Protein AF-A0A1B6IP24-F1 (afdb_monomer)

Solvent-accessible surface area (backbone atoms only — not comparable to full-atom values): 5883 Å² total; per-residue (Å²): 134,89,86,80,83,78,87,76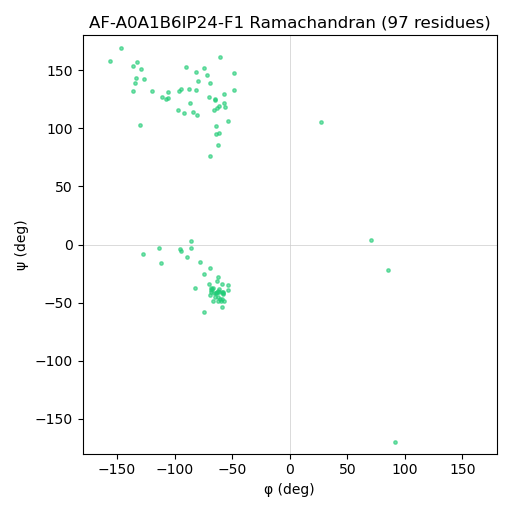,83,84,76,85,66,83,68,72,52,72,37,75,46,83,43,81,43,47,89,48,57,66,69,45,38,53,51,57,66,37,82,60,51,42,42,46,52,25,30,73,73,28,68,16,49,62,48,78,46,66,42,86,48,59,77,88,45,52,90,76,48,91,68,56,55,19,28,37,38,39,39,19,72,39,70,66,20,48,53,45,29,50,50,51,52,53,52,56,67,75,109

InterPro domains:
  IPR056149 ATP-dependent RNA helicase PRP5/DDX46/KHDC4, KH domain [PF23469] (22-83)

Radius of gyration: 18.58 Å; Cα contacts (8 Å, |Δi|>4): 137; chains: 1; bounding box: 31×56×43 Å

Structure (mmCIF, N/CA/C/O backbone):
data_AF-A0A1B6IP24-F1
#
_entry.id   AF-A0A1B6IP24-F1
#
loop_
_atom_site.group_PDB
_atom_site.id
_atom_site.type_symbol
_atom_site.label_atom_id
_atom_site.label_alt_id
_atom_site.label_comp_id
_atom_site.label_asym_id
_atom_site.label_entity_id
_atom_site.label_seq_id
_atom_site.pdbx_PDB_ins_code
_atom_site.Cartn_x
_atom_site.Cartn_y
_atom_site.Cartn_z
_atom_site.occupancy
_atom_site.B_iso_or_equiv
_atom_site.auth_seq_id
_atom_site.auth_comp_id
_atom_site.auth_asym_id
_atom_site.auth_atom_id
_atom_site.pdbx_PDB_model_num
ATOM 1 N N . THR A 1 1 ? 11.827 44.745 29.408 1.00 39.19 1 THR A N 1
ATOM 2 C CA . THR A 1 1 ? 11.101 43.678 30.121 1.00 39.19 1 THR A CA 1
ATOM 3 C C . THR A 1 1 ? 10.134 43.049 29.149 1.00 39.19 1 THR A C 1
ATOM 5 O O . THR A 1 1 ? 9.251 43.740 28.664 1.00 39.19 1 THR A O 1
ATOM 8 N N . THR A 1 2 ? 10.409 41.811 28.750 1.00 37.84 2 THR A N 1
ATOM 9 C CA . THR A 1 2 ? 9.695 41.069 27.703 1.00 37.84 2 THR A CA 1
ATOM 10 C C . THR A 1 2 ? 8.250 40.801 28.118 1.00 37.84 2 THR A C 1
ATOM 12 O O . THR A 1 2 ? 8.011 40.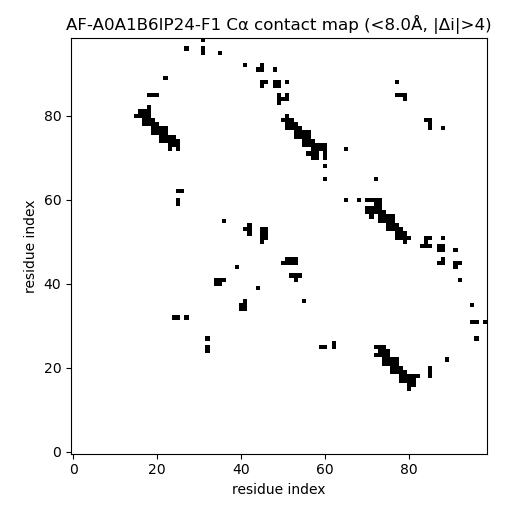227 29.174 1.00 37.84 2 THR A O 1
ATOM 15 N N . THR A 1 3 ? 7.294 41.229 27.296 1.00 40.88 3 THR A N 1
ATOM 16 C CA . THR A 1 3 ? 5.875 40.881 27.417 1.00 40.88 3 THR A CA 1
ATOM 17 C C . THR A 1 3 ? 5.624 39.535 26.749 1.00 40.88 3 THR A C 1
ATOM 19 O O . THR A 1 3 ? 5.758 39.405 25.534 1.00 40.88 3 THR A O 1
ATOM 22 N N . GLU A 1 4 ? 5.270 38.545 27.560 1.00 47.12 4 GLU A N 1
ATOM 23 C CA . GLU A 1 4 ? 4.853 37.202 27.161 1.00 47.12 4 GLU A CA 1
ATOM 24 C C . GLU A 1 4 ? 3.333 37.214 26.889 1.00 47.12 4 GLU A C 1
ATOM 26 O O . GLU A 1 4 ? 2.571 37.602 27.780 1.00 47.12 4 GLU A O 1
ATOM 31 N N . PRO A 1 5 ? 2.839 36.861 25.687 1.00 47.28 5 PRO A N 1
ATOM 32 C CA . PRO A 1 5 ? 1.405 36.820 25.441 1.00 47.28 5 PRO A CA 1
ATOM 33 C C . PRO A 1 5 ? 0.813 35.428 25.708 1.00 47.28 5 PRO A C 1
ATOM 35 O O . PRO A 1 5 ? 1.069 34.466 24.991 1.00 47.28 5 PRO A O 1
ATOM 38 N N . ALA A 1 6 ? -0.021 35.388 26.749 1.00 49.56 6 ALA A N 1
ATOM 39 C CA . ALA A 1 6 ? -1.270 34.639 26.913 1.00 49.56 6 ALA A CA 1
ATOM 40 C C . ALA A 1 6 ? -1.456 33.320 26.123 1.00 49.56 6 ALA A C 1
ATOM 42 O O . ALA A 1 6 ? -1.844 33.306 24.952 1.00 49.56 6 ALA A O 1
ATOM 43 N N . LYS A 1 7 ? -1.340 32.198 26.850 1.00 47.56 7 LYS A N 1
ATOM 44 C CA . LYS A 1 7 ? -1.913 30.889 26.490 1.00 47.56 7 LYS A CA 1
ATOM 45 C C . LYS A 1 7 ? -3.429 31.015 26.277 1.00 47.56 7 LYS A C 1
ATOM 47 O O . LYS A 1 7 ? -4.162 31.351 27.205 1.00 47.56 7 LYS A O 1
ATOM 52 N N . LYS A 1 8 ? -3.893 30.715 25.062 1.00 44.94 8 LYS A N 1
ATOM 53 C CA . LYS A 1 8 ? -5.317 30.542 24.735 1.00 44.94 8 LYS A CA 1
ATOM 54 C C . LYS A 1 8 ? -5.848 29.230 25.349 1.00 44.94 8 LYS A C 1
ATOM 56 O O . LYS A 1 8 ? -5.083 28.267 25.425 1.00 44.94 8 LYS A O 1
ATOM 61 N N . PRO A 1 9 ? -7.118 29.185 25.793 1.00 46.75 9 PRO A N 1
ATOM 62 C CA . PRO A 1 9 ? -7.703 28.015 26.441 1.00 46.75 9 PRO A CA 1
ATOM 63 C C . PRO A 1 9 ? -7.891 26.856 25.454 1.00 46.75 9 PRO A C 1
ATOM 65 O O . PRO A 1 9 ? -8.281 27.059 24.304 1.00 46.75 9 PRO A O 1
ATOM 68 N N . ALA A 1 10 ? -7.582 25.652 25.935 1.00 52.69 10 ALA A N 1
ATOM 69 C CA . ALA A 1 10 ? -7.711 24.389 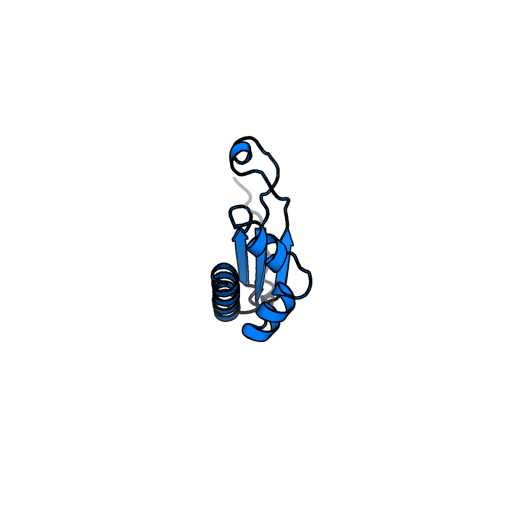25.230 1.00 52.69 10 ALA A CA 1
ATOM 70 C C . ALA A 1 10 ? -9.183 24.104 24.907 1.00 52.69 10 ALA A C 1
ATOM 72 O O . ALA A 1 10 ? -10.010 23.952 25.805 1.00 52.69 10 ALA A O 1
ATOM 73 N N . VAL A 1 11 ? -9.493 24.037 23.616 1.00 51.41 11 VAL A N 1
ATOM 74 C CA . VAL A 1 11 ? -10.673 23.328 23.134 1.00 51.41 11 VAL A CA 1
ATOM 75 C C . VAL A 1 11 ? -10.246 21.869 23.104 1.00 51.41 11 VAL A C 1
ATOM 77 O O . VAL A 1 11 ? -9.343 21.511 22.350 1.00 51.41 11 VAL A O 1
ATOM 80 N N . GLU A 1 12 ? -10.821 21.057 23.985 1.00 52.25 12 GLU A N 1
ATOM 81 C CA . GLU A 1 12 ? -10.689 19.602 23.959 1.00 52.25 12 GLU A CA 1
ATOM 82 C C . GLU A 1 12 ? -11.462 19.113 22.727 1.00 52.25 12 GLU A C 1
ATOM 84 O O . GLU A 1 12 ? -12.622 18.713 22.779 1.00 52.25 12 GLU A O 1
ATOM 89 N N . GLU A 1 13 ? -10.839 19.308 21.564 1.00 46.97 13 GLU A N 1
ATOM 90 C CA . GLU A 1 13 ? -11.225 18.682 20.316 1.00 46.97 13 GLU A CA 1
ATOM 91 C C . GLU A 1 13 ? -11.182 17.185 20.597 1.00 46.97 13 GLU A C 1
ATOM 93 O O . GLU A 1 13 ? -10.157 16.664 21.041 1.00 46.97 13 GLU A O 1
ATOM 98 N N . ILE A 1 14 ? -12.308 16.500 20.402 1.00 50.53 14 ILE A N 1
ATOM 99 C CA . ILE A 1 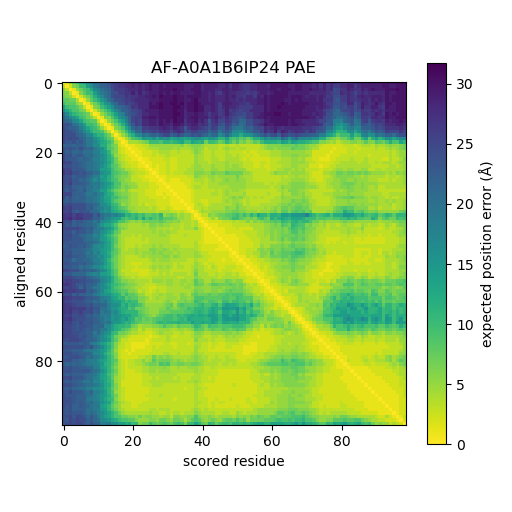14 ? -12.330 15.046 20.323 1.00 50.53 14 ILE A CA 1
ATOM 100 C C . ILE A 1 14 ? -11.464 14.744 19.103 1.00 50.53 14 ILE A C 1
ATOM 102 O O . ILE A 1 14 ? -11.970 14.718 17.981 1.00 50.53 14 ILE A O 1
ATOM 106 N N . GLN A 1 15 ? -10.147 14.654 19.303 1.00 54.31 15 GLN A N 1
ATOM 107 C CA . GLN A 1 15 ? -9.194 14.310 18.269 1.00 54.31 15 GLN A CA 1
ATOM 108 C C . GLN A 1 15 ? -9.613 12.916 17.853 1.00 54.31 15 GLN A C 1
ATOM 110 O O . GLN A 1 15 ? -9.318 11.933 18.533 1.00 54.31 15 GLN A O 1
ATOM 115 N N . SER A 1 16 ? -10.407 12.854 16.785 1.00 59.69 16 SER A N 1
ATOM 116 C CA . SER A 1 16 ? -10.673 11.621 16.073 1.00 59.69 16 SER A CA 1
ATOM 117 C C . SER A 1 16 ? -9.287 11.101 15.766 1.00 59.69 16 SER A C 1
ATOM 119 O O . SER A 1 16 ? -8.543 11.754 15.039 1.00 59.69 16 SER A O 1
ATOM 121 N N . GLN A 1 17 ? -8.897 10.059 16.491 1.00 67.44 17 GLN A N 1
ATOM 122 C CA . GLN A 1 17 ? -7.523 9.605 16.596 1.00 67.44 17 GLN A CA 1
ATOM 123 C C . GLN A 1 17 ? -7.119 9.156 15.189 1.00 67.44 17 GLN A C 1
ATOM 125 O O . GLN A 1 17 ? -7.506 8.087 14.730 1.00 67.44 17 GLN A O 1
ATOM 130 N N . HIS A 1 18 ? -6.490 10.064 14.449 1.00 80.00 18 HIS A N 1
ATOM 131 C CA . HIS A 1 18 ? -6.209 9.905 13.035 1.00 80.00 18 HIS A CA 1
ATOM 132 C C . HIS A 1 18 ? -4.785 9.397 12.913 1.00 80.00 18 HIS A C 1
ATOM 134 O O . HIS A 1 18 ? -3.834 10.076 13.303 1.00 80.00 18 HIS A O 1
ATOM 140 N N . PHE A 1 19 ? -4.659 8.186 12.394 1.00 88.00 19 PHE A N 1
ATOM 141 C CA . PHE A 1 19 ? -3.381 7.558 12.138 1.00 88.00 19 PHE A CA 1
ATOM 142 C C . PHE A 1 19 ? -3.138 7.576 10.640 1.00 88.00 19 PHE A C 1
ATOM 144 O O . PHE A 1 19 ? -4.010 7.191 9.864 1.00 88.00 19 PHE A O 1
ATOM 151 N N . GLU A 1 20 ? -1.947 8.010 10.248 1.00 90.44 20 GLU A N 1
ATOM 152 C CA . GLU A 1 20 ? -1.520 8.026 8.858 1.00 90.44 20 GLU A CA 1
ATOM 153 C C . GLU A 1 20 ? -0.183 7.301 8.715 1.00 90.44 20 GLU A C 1
ATOM 155 O O . GLU A 1 20 ? 0.703 7.417 9.566 1.00 90.44 20 GLU A O 1
ATOM 160 N N . MET A 1 21 ? -0.026 6.563 7.620 1.00 91.50 21 MET A N 1
ATOM 161 C CA . MET A 1 21 ? 1.240 5.955 7.242 1.00 91.50 21 MET A CA 1
ATOM 162 C C . MET A 1 21 ? 1.509 6.135 5.751 1.00 91.50 21 MET A C 1
ATOM 164 O O . MET A 1 21 ? 0.670 5.817 4.911 1.00 91.50 21 MET A O 1
ATOM 168 N N . GLU A 1 22 ? 2.721 6.581 5.425 1.00 91.25 22 GLU A N 1
ATOM 169 C CA . GLU A 1 22 ? 3.225 6.604 4.055 1.00 91.25 22 GLU A CA 1
ATOM 170 C C . GLU A 1 22 ? 3.891 5.263 3.711 1.00 91.25 22 GLU A C 1
ATOM 172 O O . GLU A 1 22 ? 4.693 4.717 4.473 1.00 91.25 22 GLU A O 1
ATOM 177 N N . TYR A 1 23 ? 3.562 4.734 2.539 1.00 89.31 23 TYR A N 1
ATOM 178 C CA . TYR A 1 23 ? 4.080 3.483 2.019 1.00 89.31 23 TYR A CA 1
ATOM 179 C C . TYR A 1 23 ? 4.589 3.681 0.595 1.00 89.31 23 TYR A C 1
ATOM 181 O O . TYR A 1 23 ? 3.823 3.778 -0.366 1.00 89.31 23 TYR A O 1
ATOM 189 N N . GLU A 1 24 ? 5.907 3.759 0.450 1.00 89.31 24 GLU A N 1
ATOM 190 C CA . GLU A 1 24 ? 6.523 3.985 -0.849 1.00 89.31 24 GLU A CA 1
ATOM 191 C C . GLU A 1 24 ? 6.377 2.749 -1.752 1.00 89.31 24 GLU A C 1
ATOM 193 O O . GLU A 1 24 ? 6.750 1.627 -1.387 1.00 89.31 24 GLU A O 1
ATOM 198 N N . ILE A 1 25 ? 5.839 2.961 -2.957 1.00 90.56 25 ILE A N 1
ATOM 199 C CA . ILE A 1 25 ? 5.633 1.907 -3.959 1.00 90.56 25 ILE A CA 1
ATOM 200 C C . ILE A 1 25 ? 6.503 2.090 -5.202 1.00 90.56 25 ILE A C 1
ATOM 202 O O . ILE A 1 25 ? 6.483 1.253 -6.099 1.00 90.56 25 ILE A O 1
ATOM 206 N N . ASN A 1 26 ? 7.275 3.174 -5.279 1.00 89.69 26 ASN A N 1
ATOM 207 C CA . ASN A 1 26 ? 8.048 3.540 -6.460 1.00 89.69 26 ASN A CA 1
ATOM 208 C C . ASN A 1 26 ? 9.050 2.465 -6.908 1.00 89.69 26 ASN A C 1
ATOM 210 O O . ASN A 1 26 ? 9.193 2.224 -8.107 1.00 89.69 26 ASN A O 1
ATOM 214 N N . ASP A 1 27 ? 9.727 1.829 -5.952 1.00 87.12 27 ASP A N 1
ATOM 215 C CA . ASP A 1 27 ? 10.758 0.817 -6.222 1.00 87.12 27 ASP A CA 1
ATOM 216 C C . ASP A 1 27 ? 10.187 -0.592 -6.411 1.00 87.12 27 ASP A C 1
ATOM 218 O O . ASP A 1 27 ? 10.937 -1.547 -6.615 1.00 87.12 27 ASP A O 1
ATOM 222 N N . LEU A 1 28 ? 8.861 -0.738 -6.371 1.00 87.56 28 LEU A N 1
ATOM 223 C CA . LEU A 1 28 ? 8.235 -2.027 -6.600 1.00 87.56 28 LEU A CA 1
ATOM 224 C C . LEU A 1 28 ? 8.263 -2.415 -8.081 1.00 87.56 28 LEU A C 1
ATOM 226 O O . LEU A 1 28 ? 8.228 -1.549 -8.973 1.00 87.56 28 LEU A O 1
ATOM 230 N N . PRO A 1 29 ? 8.267 -3.728 -8.361 1.00 88.12 29 PRO A N 1
ATOM 231 C CA . PRO A 1 29 ? 8.069 -4.255 -9.701 1.00 88.12 29 PRO A CA 1
ATOM 232 C C . PRO A 1 29 ? 6.855 -3.632 -10.404 1.00 88.12 29 PRO A C 1
ATOM 234 O O . PRO A 1 29 ? 5.867 -3.251 -9.772 1.00 88.12 29 PRO A O 1
ATOM 237 N N . LEU A 1 30 ? 6.931 -3.497 -11.733 1.00 85.75 30 LEU A N 1
ATOM 238 C CA . LEU A 1 30 ? 5.884 -2.840 -12.523 1.00 85.75 30 LEU A CA 1
ATOM 239 C C . LEU A 1 30 ? 4.516 -3.516 -12.345 1.00 85.75 30 LEU A C 1
ATOM 241 O O . LEU A 1 30 ? 3.528 -2.812 -12.179 1.00 85.75 30 LEU A O 1
ATOM 245 N N . ASN A 1 31 ? 4.468 -4.851 -12.326 1.00 86.62 31 ASN A N 1
ATOM 246 C CA . ASN A 1 31 ? 3.247 -5.627 -12.085 1.00 86.62 31 ASN A CA 1
ATOM 247 C C . ASN A 1 31 ? 2.593 -5.261 -10.745 1.00 86.62 31 ASN A C 1
ATOM 249 O O . ASN A 1 31 ? 1.405 -4.948 -10.720 1.00 86.62 31 ASN A O 1
ATOM 253 N N . VAL A 1 32 ? 3.375 -5.212 -9.663 1.00 86.56 32 VAL A N 1
ATOM 254 C CA . VAL A 1 32 ? 2.890 -4.860 -8.321 1.00 86.56 32 VAL A CA 1
ATOM 255 C C . VAL A 1 32 ? 2.396 -3.415 -8.289 1.00 86.56 32 VAL A C 1
ATOM 257 O O . VAL A 1 32 ? 1.304 -3.144 -7.797 1.00 86.56 32 VAL A O 1
ATOM 260 N N . ARG A 1 33 ? 3.149 -2.471 -8.871 1.00 89.00 33 ARG A N 1
ATOM 261 C CA . ARG A 1 33 ? 2.712 -1.067 -8.959 1.00 89.00 33 ARG A CA 1
ATOM 262 C C . ARG A 1 33 ? 1.412 -0.930 -9.728 1.00 89.00 33 ARG A C 1
ATOM 264 O O . ARG A 1 33 ? 0.507 -0.265 -9.247 1.00 89.00 33 ARG A O 1
ATOM 271 N N . THR A 1 34 ? 1.305 -1.548 -10.901 1.00 85.69 34 THR A N 1
ATOM 272 C CA . THR A 1 34 ? 0.073 -1.524 -11.692 1.00 85.69 34 THR A CA 1
ATOM 273 C C . THR A 1 34 ? -1.089 -2.109 -10.897 1.00 85.69 34 THR A C 1
ATOM 275 O O . THR A 1 34 ? -2.162 -1.519 -10.906 1.00 85.69 34 THR A O 1
ATOM 278 N N . HIS A 1 35 ? -0.873 -3.198 -10.158 1.00 84.50 35 HIS A N 1
ATOM 279 C CA . HIS A 1 35 ? -1.899 -3.805 -9.316 1.00 84.50 35 HIS A CA 1
ATOM 280 C C . HIS A 1 35 ? -2.353 -2.888 -8.168 1.00 84.50 35 HIS A C 1
ATOM 282 O O . HIS A 1 35 ? -3.548 -2.753 -7.926 1.00 84.50 35 HIS A O 1
ATOM 288 N N . ILE A 1 36 ? -1.420 -2.197 -7.507 1.00 84.12 36 ILE A N 1
ATOM 289 C CA . ILE A 1 36 ? -1.718 -1.219 -6.447 1.00 84.12 36 ILE A CA 1
ATOM 290 C C . ILE A 1 36 ? -2.427 0.026 -7.006 1.00 84.12 36 ILE A C 1
ATOM 292 O O . ILE A 1 36 ? -3.322 0.571 -6.368 1.00 84.12 36 ILE A O 1
ATOM 296 N N . LEU A 1 37 ? -2.035 0.478 -8.199 1.00 84.00 37 LEU A N 1
ATOM 297 C CA . LEU A 1 37 ? -2.598 1.656 -8.866 1.00 84.00 37 LEU A CA 1
ATOM 298 C C . LEU A 1 37 ? -3.958 1.401 -9.523 1.00 84.00 37 LEU A C 1
ATOM 300 O O . LEU A 1 37 ? -4.643 2.359 -9.893 1.00 84.00 37 LEU A O 1
ATOM 304 N N . LEU A 1 38 ? -4.348 0.137 -9.711 1.00 84.19 38 LEU A N 1
ATOM 305 C CA . LEU A 1 38 ? -5.684 -0.207 -10.179 1.00 84.19 38 LEU A CA 1
ATOM 306 C C . LEU A 1 38 ? -6.697 0.2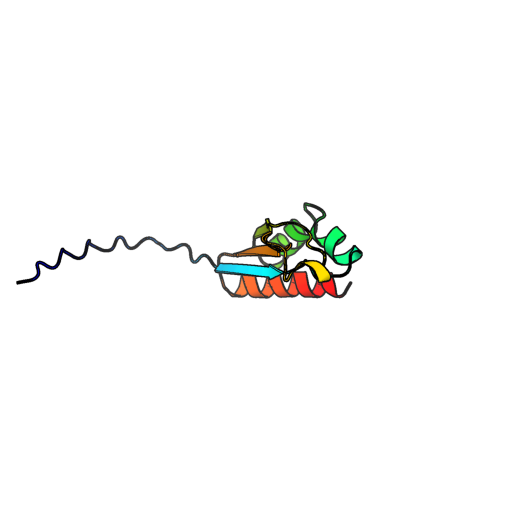47 -9.123 1.00 84.19 38 LEU A C 1
ATOM 308 O O . LEU A 1 38 ? -6.877 -0.397 -8.086 1.00 84.19 38 LEU A O 1
ATOM 312 N N . ARG A 1 39 ? -7.343 1.387 -9.407 1.00 68.81 39 ARG A N 1
ATOM 313 C CA . ARG A 1 39 ? -8.360 2.000 -8.542 1.00 68.81 39 ARG A CA 1
ATOM 314 C C . ARG A 1 39 ? -9.376 0.954 -8.109 1.00 68.81 39 ARG A C 1
ATOM 316 O O . ARG A 1 39 ? -9.875 0.181 -8.927 1.00 68.81 39 ARG A O 1
ATOM 323 N N . GLY A 1 40 ? -9.674 0.945 -6.819 1.00 72.38 40 GLY A N 1
ATOM 324 C CA . GLY A 1 40 ? -10.598 0.001 -6.212 1.00 72.38 40 GLY A CA 1
ATOM 325 C C . GLY A 1 40 ? -9.995 -1.342 -5.804 1.00 72.38 40 GLY A C 1
ATOM 326 O O . GLY A 1 40 ? -10.562 -1.956 -4.913 1.00 72.38 40 GLY A O 1
ATOM 327 N N . VAL A 1 41 ? -8.864 -1.814 -6.348 1.00 80.88 41 VAL A N 1
ATOM 328 C CA . VAL A 1 41 ? -8.295 -3.106 -5.904 1.00 80.88 41 VAL A CA 1
ATOM 329 C C . VAL A 1 41 ? -7.636 -2.953 -4.539 1.00 80.88 41 VAL A C 1
ATOM 331 O O . VAL A 1 41 ? -8.045 -3.598 -3.574 1.00 80.88 41 VAL A O 1
ATOM 334 N N . VAL A 1 42 ? -6.652 -2.057 -4.444 1.00 85.88 42 VAL A N 1
ATOM 335 C CA . VAL A 1 42 ? -5.959 -1.781 -3.180 1.00 85.88 42 VAL A CA 1
ATOM 336 C C . VAL A 1 42 ? -6.882 -1.094 -2.182 1.00 85.88 42 VAL A C 1
ATOM 338 O O . VAL A 1 42 ? -6.902 -1.477 -1.018 1.00 85.88 42 VAL A O 1
ATOM 341 N N . GLU A 1 43 ? -7.697 -0.147 -2.655 1.00 86.50 43 GLU A N 1
ATOM 342 C CA . GLU A 1 43 ? -8.671 0.568 -1.828 1.00 86.50 43 GLU A CA 1
ATOM 343 C C . GLU A 1 43 ? -9.659 -0.408 -1.190 1.00 86.50 43 GLU A C 1
ATOM 345 O O . GLU A 1 43 ? -9.763 -0.463 0.030 1.00 86.50 43 GLU A O 1
ATOM 350 N N . ASN A 1 44 ? -10.315 -1.264 -1.981 1.00 88.06 44 ASN A N 1
ATOM 351 C CA . ASN A 1 44 ? -11.296 -2.199 -1.440 1.00 88.06 44 ASN A CA 1
ATOM 352 C C . ASN A 1 44 ? -10.651 -3.279 -0.561 1.00 88.06 44 ASN A C 1
ATOM 354 O O . ASN A 1 44 ? -11.206 -3.611 0.483 1.00 88.06 44 ASN A O 1
ATOM 358 N N . ARG A 1 45 ? -9.475 -3.814 -0.933 1.00 87.38 45 ARG A N 1
ATOM 359 C CA . ARG A 1 45 ? -8.776 -4.808 -0.099 1.00 87.38 45 ARG A CA 1
ATOM 360 C C . ARG A 1 45 ? -8.381 -4.224 1.252 1.00 87.38 45 ARG A C 1
ATOM 362 O O . ARG A 1 45 ? -8.657 -4.854 2.266 1.00 87.38 45 ARG A O 1
ATOM 369 N N . VAL A 1 46 ? -7.767 -3.040 1.274 1.00 90.00 46 VAL A N 1
ATOM 370 C CA . VAL A 1 46 ? -7.333 -2.404 2.524 1.00 90.00 46 VAL A CA 1
ATOM 371 C C . VAL A 1 46 ? -8.539 -2.001 3.367 1.00 90.00 46 VAL A C 1
ATOM 373 O O . VAL A 1 46 ? -8.612 -2.380 4.532 1.00 90.00 46 VAL A O 1
ATOM 376 N N . THR A 1 47 ? -9.535 -1.335 2.781 1.00 90.12 47 THR A N 1
ATOM 377 C CA . THR A 1 47 ? -10.738 -0.933 3.517 1.00 90.12 47 THR A CA 1
ATOM 378 C C . THR A 1 47 ? -11.522 -2.135 4.045 1.00 90.12 47 THR A C 1
ATOM 380 O O . THR A 1 47 ? -11.954 -2.111 5.193 1.00 90.12 47 THR A O 1
ATOM 383 N N . SER A 1 48 ? -11.654 -3.219 3.275 1.00 90.06 48 SER A N 1
ATOM 384 C CA . SER A 1 48 ? -12.333 -4.437 3.741 1.00 90.06 48 SER A CA 1
ATOM 385 C C . SER A 1 48 ? -11.550 -5.191 4.819 1.00 90.06 48 SER A C 1
ATOM 387 O O . SER A 1 48 ? -12.159 -5.807 5.690 1.00 90.06 48 SER A O 1
ATOM 389 N N . ALA A 1 49 ? -10.214 -5.174 4.765 1.00 89.31 49 ALA A N 1
ATOM 390 C CA . ALA A 1 49 ? -9.368 -5.904 5.707 1.00 89.31 49 ALA A CA 1
ATOM 391 C C . ALA A 1 49 ? -9.143 -5.153 7.026 1.00 89.31 49 ALA A C 1
ATOM 393 O O . ALA A 1 49 ? -9.078 -5.784 8.080 1.00 89.31 49 ALA A O 1
ATOM 394 N N . SER A 1 50 ? -8.993 -3.827 6.980 1.00 88.75 50 SER A N 1
ATOM 395 C CA . SER A 1 50 ? -8.582 -3.030 8.140 1.00 88.75 50 SER A CA 1
ATOM 396 C C . SER A 1 50 ? -9.486 -1.846 8.471 1.00 88.75 50 SER A C 1
ATOM 398 O O . SER A 1 50 ? -9.273 -1.197 9.494 1.00 88.75 50 SER A O 1
ATOM 400 N N . GLY A 1 51 ? -10.466 -1.523 7.622 1.00 88.81 51 GLY A N 1
ATOM 401 C CA . GLY A 1 51 ? -11.271 -0.306 7.754 1.00 88.81 51 GLY A CA 1
ATOM 402 C C . GLY A 1 51 ? -10.503 0.984 7.445 1.00 88.81 51 GLY A C 1
ATOM 403 O O . GLY A 1 51 ? -11.065 2.067 7.595 1.00 88.81 51 GLY A O 1
ATOM 404 N N . ALA A 1 52 ? -9.240 0.888 7.013 1.00 92.00 52 ALA A N 1
ATOM 405 C CA . ALA A 1 52 ? -8.435 2.039 6.634 1.00 92.00 52 ALA A CA 1
ATOM 406 C C . ALA A 1 52 ? -8.752 2.492 5.200 1.00 92.00 52 ALA A C 1
ATOM 408 O O . ALA A 1 52 ? -9.081 1.692 4.319 1.00 92.00 52 ALA A O 1
ATOM 409 N N . SER A 1 53 ? -8.623 3.790 4.964 1.00 90.31 53 SER A N 1
ATOM 410 C CA . SER A 1 53 ? -8.646 4.383 3.633 1.00 90.31 53 SER A CA 1
ATOM 411 C C . SER A 1 53 ? -7.231 4.429 3.069 1.00 90.31 53 SER A C 1
ATOM 413 O O . SER A 1 53 ? -6.255 4.498 3.817 1.00 90.31 53 SER A O 1
ATOM 415 N N . VAL A 1 54 ? -7.105 4.405 1.746 1.00 90.62 54 VAL A N 1
ATOM 416 C CA . VAL A 1 54 ? -5.817 4.579 1.073 1.00 90.62 54 VAL A CA 1
ATOM 417 C C . VAL A 1 54 ? -5.938 5.568 -0.066 1.00 90.62 54 VAL A C 1
ATOM 419 O O . VAL A 1 54 ? -6.928 5.590 -0.792 1.00 90.62 54 VAL A O 1
ATOM 422 N N . ARG A 1 55 ? -4.898 6.369 -0.257 1.00 89.12 55 ARG A N 1
ATOM 423 C CA . ARG A 1 55 ? -4.783 7.294 -1.382 1.00 89.12 55 ARG A CA 1
ATOM 424 C C . ARG A 1 55 ? -3.393 7.195 -1.978 1.00 89.12 55 ARG A C 1
ATOM 426 O O . ARG A 1 55 ? -2.404 7.092 -1.260 1.00 89.12 55 ARG A O 1
ATOM 433 N N . THR A 1 56 ? -3.295 7.213 -3.297 1.00 88.62 56 THR A N 1
ATOM 434 C CA . THR A 1 56 ? -1.996 7.248 -3.970 1.00 88.62 56 THR A CA 1
ATOM 435 C C . THR A 1 56 ? -1.623 8.688 -4.286 1.00 88.62 56 THR A C 1
ATOM 437 O O . THR A 1 56 ? -2.434 9.434 -4.831 1.00 88.62 56 THR A O 1
ATOM 440 N N . GLU A 1 57 ? -0.387 9.068 -3.988 1.00 88.56 57 GLU A N 1
ATOM 441 C CA . GLU A 1 57 ? 0.159 10.383 -4.306 1.00 88.56 57 GLU A CA 1
ATOM 442 C C . GLU A 1 57 ? 1.543 10.249 -4.953 1.00 88.56 57 GLU A C 1
ATOM 444 O O . GLU A 1 57 ? 2.254 9.255 -4.785 1.00 88.56 57 GLU A O 1
ATOM 449 N N . GLY A 1 58 ? 1.935 11.278 -5.697 1.00 86.62 58 GLY A N 1
ATOM 450 C CA . GLY A 1 58 ? 3.220 11.338 -6.377 1.00 86.62 58 GLY A CA 1
ATOM 451 C C . GLY A 1 58 ? 3.161 10.799 -7.801 1.00 86.62 58 GLY A C 1
ATOM 452 O O . GLY A 1 58 ? 2.105 10.596 -8.399 1.00 86.62 58 GLY A O 1
ATOM 453 N N . SER A 1 59 ? 4.333 10.631 -8.394 1.00 85.12 59 SER A N 1
ATOM 454 C CA . SER A 1 59 ? 4.483 10.106 -9.749 1.00 85.12 59 SER A CA 1
ATOM 455 C C . SER A 1 59 ? 5.603 9.088 -9.766 1.00 85.12 59 SER A C 1
ATOM 457 O O . SER A 1 59 ? 6.515 9.143 -8.943 1.00 85.12 59 SER A O 1
ATOM 459 N N . TYR A 1 60 ? 5.541 8.143 -10.702 1.00 86.69 60 TYR A N 1
ATOM 460 C CA . TYR A 1 60 ? 6.643 7.207 -10.856 1.00 86.69 60 TYR A CA 1
ATOM 461 C C . TYR A 1 60 ? 7.921 7.964 -11.226 1.00 86.69 60 TYR A C 1
ATOM 463 O O . TYR A 1 60 ? 7.997 8.615 -12.268 1.00 86.69 60 TYR A O 1
ATOM 471 N N . VAL A 1 61 ? 8.929 7.844 -10.370 1.00 87.25 61 VAL A N 1
ATOM 472 C CA . VAL A 1 61 ? 10.269 8.369 -10.586 1.00 87.25 61 VAL A CA 1
ATOM 473 C C . VAL A 1 61 ? 11.179 7.188 -10.877 1.00 87.25 61 VAL A C 1
ATOM 475 O O . VAL A 1 61 ? 11.277 6.244 -10.094 1.00 87.25 61 VAL A O 1
ATOM 478 N N . VAL A 1 62 ? 11.882 7.235 -12.006 1.00 85.31 62 VAL A N 1
ATOM 479 C CA . VAL A 1 62 ? 12.874 6.206 -12.337 1.00 85.31 62 VAL A CA 1
ATOM 480 C C . VAL A 1 62 ? 13.912 6.147 -11.204 1.00 85.31 62 VAL A C 1
ATOM 482 O O . VAL A 1 62 ? 14.450 7.199 -10.854 1.00 85.31 62 VAL A O 1
ATOM 485 N N . PRO A 1 63 ? 14.239 4.966 -10.638 1.00 82.38 63 PRO A N 1
ATOM 486 C CA . PRO A 1 63 ? 15.116 4.860 -9.466 1.00 82.38 63 PRO A CA 1
ATOM 487 C C . PRO A 1 63 ? 16.470 5.564 -9.631 1.00 82.38 63 PRO A C 1
ATOM 489 O O . PRO A 1 63 ? 16.972 6.182 -8.696 1.00 82.38 63 PRO A O 1
ATOM 492 N N . GLN A 1 64 ? 17.027 5.556 -10.846 1.00 83.38 64 GLN A N 1
ATOM 493 C CA . GLN A 1 64 ? 18.275 6.254 -11.186 1.00 83.38 64 GLN A CA 1
ATOM 494 C C . GLN A 1 64 ? 18.166 7.783 -11.041 1.00 83.38 64 GLN A C 1
ATOM 496 O O . GLN A 1 64 ? 19.129 8.448 -10.667 1.00 83.38 64 GLN A O 1
ATOM 501 N N . ASN A 1 65 ? 16.975 8.335 -11.277 1.00 82.94 65 ASN A N 1
ATOM 502 C CA . ASN A 1 65 ? 16.704 9.768 -11.238 1.00 82.94 65 ASN A CA 1
ATOM 503 C C . ASN A 1 65 ? 16.178 10.240 -9.879 1.00 82.94 65 ASN A C 1
ATOM 505 O O . ASN A 1 65 ? 16.053 11.446 -9.682 1.00 82.94 65 ASN A O 1
ATOM 509 N N . LYS A 1 66 ? 15.906 9.344 -8.918 1.00 78.31 66 LYS A N 1
ATOM 510 C CA . LYS A 1 66 ? 15.396 9.718 -7.585 1.00 78.31 66 LYS A CA 1
ATOM 511 C C . LYS A 1 66 ? 16.256 10.759 -6.872 1.00 78.31 66 LYS A C 1
ATOM 513 O O . LYS A 1 66 ? 15.714 11.670 -6.266 1.00 78.31 66 LYS A O 1
ATOM 518 N N . LYS A 1 67 ? 17.586 10.662 -6.981 1.00 77.88 67 LYS A N 1
ATOM 519 C CA . LYS A 1 67 ? 18.521 11.614 -6.348 1.00 77.88 67 LYS A CA 1
ATOM 520 C C . LYS A 1 67 ? 18.502 13.011 -6.974 1.00 77.88 67 LYS A C 1
ATOM 522 O O . LYS A 1 67 ? 18.962 13.960 -6.350 1.00 77.88 67 LYS A O 1
ATOM 527 N N . TYR A 1 68 ? 18.007 13.124 -8.203 1.00 80.06 68 TYR A N 1
ATOM 528 C CA . TYR A 1 68 ? 18.027 14.355 -8.994 1.00 80.06 68 TYR A CA 1
ATOM 529 C C . TYR A 1 68 ? 16.626 14.934 -9.211 1.00 80.06 68 TYR A C 1
ATOM 531 O O . TYR A 1 68 ? 16.483 16.096 -9.589 1.00 80.06 68 TYR A O 1
ATOM 539 N N . SER A 1 69 ? 15.588 14.133 -8.978 1.00 78.50 69 SER A N 1
ATOM 540 C CA . SER A 1 69 ? 14.203 14.544 -9.124 1.00 78.50 69 SER A CA 1
ATOM 541 C C . SER A 1 69 ? 13.738 15.313 -7.893 1.00 78.50 69 SER A C 1
ATOM 543 O O . SER A 1 69 ? 13.927 14.880 -6.762 1.00 78.50 69 SER A O 1
ATOM 545 N N . LYS A 1 70 ? 13.078 16.450 -8.125 1.00 82.00 70 LYS A N 1
ATOM 546 C CA . LYS A 1 70 ? 12.337 17.188 -7.088 1.00 82.00 70 LYS A CA 1
ATOM 547 C C . LYS A 1 70 ? 10.909 16.662 -6.908 1.00 82.00 70 LYS A C 1
ATOM 549 O O . LYS A 1 70 ? 10.167 17.193 -6.088 1.00 82.00 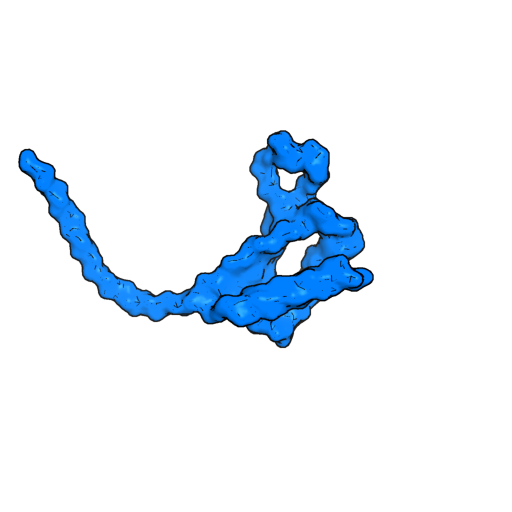70 LYS A O 1
ATOM 554 N N . GLN A 1 71 ? 10.494 15.685 -7.717 1.00 80.81 71 GLN A N 1
ATOM 555 C CA . GLN A 1 71 ? 9.153 15.114 -7.648 1.00 80.81 71 GLN A CA 1
ATOM 556 C C . GLN A 1 71 ? 9.064 14.113 -6.499 1.00 80.81 71 GLN A C 1
ATOM 558 O O . GLN A 1 71 ? 9.983 13.318 -6.294 1.00 80.81 71 GLN A O 1
ATOM 563 N N . LYS A 1 72 ? 7.932 14.125 -5.791 1.00 83.31 72 LYS A N 1
ATOM 564 C CA . LYS A 1 72 ? 7.636 13.123 -4.769 1.00 83.31 72 LYS A CA 1
ATOM 565 C C . LYS A 1 72 ? 7.496 11.752 -5.451 1.00 83.31 72 LYS A C 1
ATOM 567 O O . LYS A 1 72 ? 6.733 11.654 -6.424 1.00 83.31 72 LYS A O 1
ATOM 572 N N . PRO A 1 73 ? 8.252 10.730 -5.009 1.00 88.38 73 PRO A N 1
ATOM 573 C CA . PRO A 1 73 ? 8.128 9.387 -5.554 1.00 88.38 73 PRO A CA 1
ATOM 574 C C . PRO A 1 73 ? 6.714 8.855 -5.322 1.00 88.38 73 PRO A C 1
ATOM 576 O O . PRO A 1 73 ? 5.959 9.370 -4.499 1.00 88.38 73 PRO A O 1
ATOM 579 N N . LEU A 1 74 ? 6.350 7.834 -6.088 1.00 90.06 74 LEU A N 1
ATOM 580 C CA . LEU A 1 74 ? 5.035 7.227 -5.988 1.00 90.06 74 LEU A CA 1
ATOM 581 C C . LEU A 1 74 ? 4.858 6.534 -4.624 1.00 90.06 74 LEU A C 1
ATOM 583 O O . LEU A 1 74 ? 5.539 5.542 -4.340 1.00 90.06 74 LEU A O 1
ATOM 587 N N . CYS A 1 75 ? 3.920 7.036 -3.823 1.00 90.44 75 CYS A N 1
ATOM 588 C CA . CYS A 1 75 ? 3.612 6.552 -2.479 1.00 90.44 75 CYS A CA 1
ATOM 589 C C . CYS A 1 75 ? 2.109 6.301 -2.314 1.00 90.44 75 CYS A C 1
ATOM 591 O O . CYS A 1 75 ? 1.271 6.956 -2.934 1.00 90.44 75 CYS A O 1
ATOM 593 N N . VAL A 1 76 ? 1.772 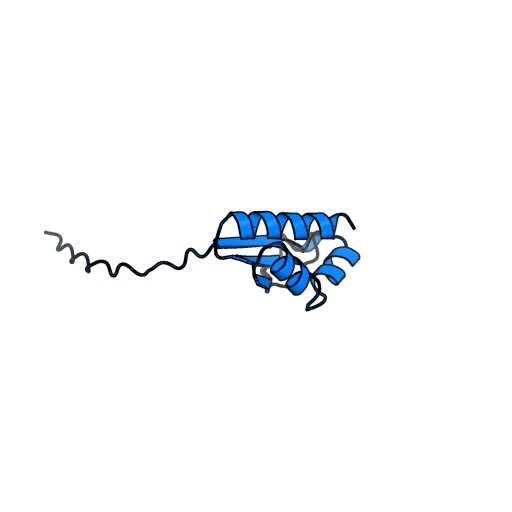5.360 -1.441 1.00 90.38 76 VAL A N 1
ATOM 594 C CA . VAL A 1 76 ? 0.415 5.126 -0.948 1.00 90.38 76 VAL A CA 1
ATOM 595 C C . VAL A 1 76 ? 0.345 5.637 0.481 1.00 90.38 76 VAL A C 1
ATOM 597 O O . VAL A 1 76 ? 1.156 5.254 1.315 1.00 90.38 76 VAL A O 1
ATOM 600 N N . PHE A 1 77 ? -0.616 6.500 0.760 1.00 91.12 77 PHE A N 1
ATOM 601 C CA . PHE A 1 77 ? -0.944 6.960 2.100 1.00 91.12 77 PHE A CA 1
ATOM 602 C C . PHE A 1 77 ? -2.092 6.119 2.608 1.00 91.12 77 PHE A C 1
ATOM 604 O O . PHE A 1 77 ? -3.069 5.916 1.891 1.00 91.12 77 PHE A O 1
ATOM 611 N N . ILE A 1 78 ? -1.949 5.625 3.824 1.00 91.94 78 ILE A N 1
ATOM 612 C CA . ILE A 1 78 ? -2.944 4.835 4.526 1.00 91.94 78 ILE A CA 1
ATOM 613 C C . ILE A 1 78 ? -3.445 5.692 5.674 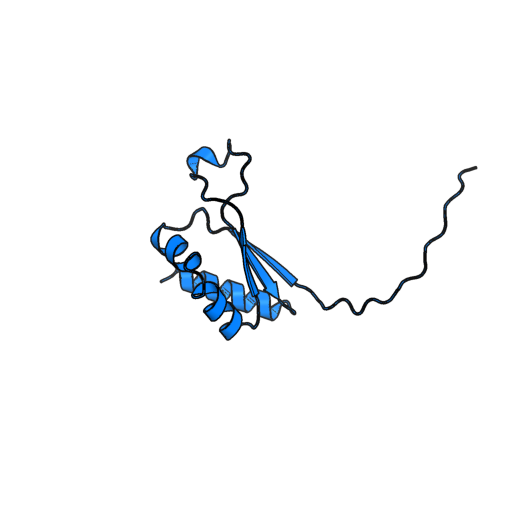1.00 91.94 78 ILE A C 1
ATOM 615 O O . ILE A 1 78 ? -2.636 6.156 6.470 1.00 91.94 78 ILE A O 1
ATOM 619 N N . GLU A 1 79 ? -4.753 5.867 5.774 1.00 92.06 79 GLU A N 1
ATOM 620 C CA . GLU A 1 79 ? -5.407 6.620 6.838 1.00 92.06 79 GLU A CA 1
ATOM 6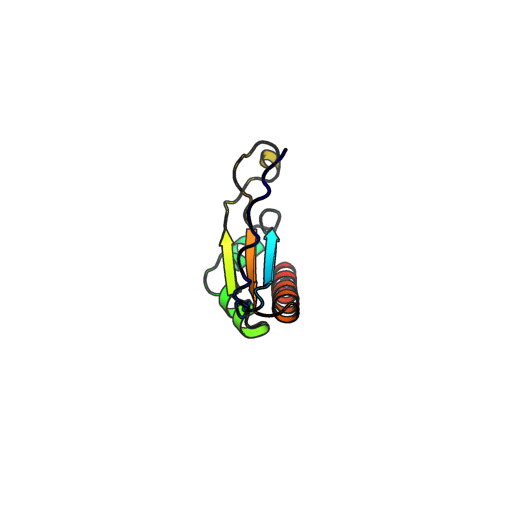21 C C . GLU A 1 79 ? -6.359 5.715 7.604 1.00 92.06 79 GLU A C 1
ATOM 623 O O . GLU A 1 79 ? -7.177 5.010 7.015 1.00 92.06 79 GLU A O 1
ATOM 628 N N . GLY A 1 80 ? -6.285 5.754 8.925 1.00 90.19 80 GLY A N 1
ATOM 629 C CA . GLY A 1 80 ? -7.075 4.901 9.794 1.00 90.19 80 GLY A CA 1
ATOM 630 C C . GLY A 1 80 ? -7.448 5.592 11.095 1.00 90.19 80 GLY A C 1
ATOM 631 O O . GLY A 1 80 ? -6.939 6.659 11.438 1.00 90.19 80 GLY A O 1
ATOM 632 N N . THR A 1 81 ? -8.356 4.963 11.834 1.00 88.00 81 THR A N 1
ATOM 633 C CA . THR A 1 81 ? -8.859 5.465 13.123 1.00 88.00 81 THR A CA 1
ATOM 634 C C . THR A 1 81 ? -8.123 4.867 14.326 1.00 88.00 81 THR A C 1
ATOM 636 O O . THR A 1 81 ? -8.422 5.207 15.467 1.00 88.00 81 THR A O 1
ATOM 639 N N . CYS A 1 82 ? -7.198 3.929 14.093 1.00 88.75 82 CYS A N 1
ATOM 640 C CA . CYS A 1 82 ? -6.369 3.289 15.118 1.00 88.75 82 CYS A CA 1
ATOM 641 C C . CYS A 1 82 ? -5.064 2.723 14.526 1.00 88.75 82 CYS A C 1
ATOM 643 O O . CYS A 1 82 ? -5.006 2.397 13.339 1.00 88.75 82 CYS A O 1
ATOM 645 N N . GLU A 1 83 ? -4.029 2.524 15.347 1.00 89.19 83 GLU A N 1
ATOM 646 C CA . GLU A 1 83 ? -2.758 1.916 14.903 1.00 89.19 83 GLU A CA 1
ATOM 647 C C . GLU A 1 83 ? -2.939 0.505 14.324 1.00 89.19 83 GLU A C 1
ATOM 649 O O . GLU A 1 83 ? -2.258 0.126 13.370 1.00 89.19 83 GLU A O 1
ATOM 654 N N . GLU A 1 84 ? -3.887 -0.271 14.858 1.00 90.69 84 GLU A N 1
ATOM 655 C CA . GLU A 1 84 ? -4.184 -1.621 14.368 1.00 90.69 84 GLU A CA 1
ATOM 656 C C . GLU A 1 84 ? -4.695 -1.598 12.919 1.00 90.69 84 GLU A C 1
ATOM 658 O O . GLU A 1 84 ? -4.242 -2.400 12.100 1.00 90.69 84 GLU A O 1
ATOM 663 N N . SER A 1 85 ? -5.549 -0.626 12.566 1.00 91.19 85 SER A N 1
ATOM 664 C CA . SER A 1 85 ? -6.038 -0.453 11.190 1.00 91.19 85 SER A CA 1
ATOM 665 C C . SER A 1 85 ? -4.901 -0.158 10.205 1.00 91.19 85 SER A C 1
ATOM 667 O O . SER A 1 85 ? -4.876 -0.704 9.099 1.00 91.19 85 SER A O 1
ATOM 669 N N . ILE A 1 86 ? -3.904 0.629 10.625 1.00 92.19 86 ILE A N 1
ATOM 670 C CA . ILE A 1 86 ? -2.702 0.910 9.832 1.00 92.19 86 ILE A CA 1
ATOM 671 C C . ILE A 1 86 ? -1.822 -0.334 9.705 1.00 92.19 86 ILE A C 1
ATOM 673 O O . ILE A 1 86 ? -1.344 -0.651 8.616 1.00 92.19 86 ILE A O 1
ATOM 677 N N . SER A 1 87 ? -1.633 -1.074 10.798 1.00 92.94 87 SER A N 1
ATOM 678 C CA . SER A 1 87 ? -0.830 -2.299 10.812 1.00 92.94 87 SER A CA 1
ATOM 679 C C . SER A 1 87 ? -1.416 -3.378 9.890 1.00 92.94 87 SER A C 1
ATOM 681 O O . SER A 1 87 ? -0.702 -3.963 9.071 1.00 92.94 87 SER A O 1
ATOM 683 N N . LEU A 1 88 ? -2.735 -3.589 9.949 1.00 93.12 88 LEU A N 1
ATOM 684 C CA . LEU A 1 88 ? -3.461 -4.513 9.072 1.00 93.12 88 LEU A CA 1
ATOM 685 C C . LEU A 1 88 ? -3.433 -4.063 7.604 1.00 93.12 88 LEU A C 1
ATOM 687 O O . LEU A 1 88 ? -3.214 -4.883 6.709 1.00 93.12 88 LEU A O 1
ATOM 691 N N . ALA A 1 89 ? -3.597 -2.763 7.347 1.00 91.81 89 ALA A N 1
ATOM 692 C CA . ALA A 1 89 ? -3.489 -2.198 6.005 1.00 91.81 89 ALA A CA 1
ATOM 693 C C . ALA A 1 89 ? -2.096 -2.420 5.404 1.00 91.81 89 ALA A C 1
ATOM 695 O O . ALA A 1 89 ? -1.969 -2.888 4.272 1.00 91.81 89 ALA A O 1
ATOM 696 N N . LYS A 1 90 ? -1.044 -2.145 6.184 1.00 91.69 90 LYS A N 1
ATOM 697 C CA . LYS A 1 90 ? 0.344 -2.388 5.787 1.00 91.69 90 LYS A CA 1
ATOM 698 C C . LYS A 1 90 ? 0.570 -3.860 5.462 1.00 91.69 90 LYS A C 1
ATOM 700 O O . LYS A 1 90 ? 1.123 -4.162 4.410 1.00 91.69 90 LYS A O 1
ATOM 705 N N . LYS A 1 91 ? 0.098 -4.769 6.321 1.00 92.38 91 LYS A N 1
ATOM 706 C CA . LYS A 1 91 ? 0.201 -6.213 6.082 1.00 92.38 91 LYS A CA 1
ATOM 707 C C . LYS A 1 91 ? -0.484 -6.617 4.773 1.00 92.38 91 LYS A C 1
ATOM 709 O O . LYS A 1 91 ? 0.096 -7.358 3.993 1.00 92.38 91 LYS A O 1
ATOM 714 N N . THR A 1 92 ? -1.667 -6.071 4.500 1.00 90.75 92 THR A N 1
ATOM 715 C CA . THR A 1 92 ? -2.401 -6.316 3.247 1.00 90.75 92 THR A CA 1
ATOM 716 C C . THR A 1 92 ? -1.613 -5.830 2.024 1.00 90.75 92 THR A C 1
ATOM 718 O O . THR A 1 92 ? -1.563 -6.515 1.004 1.00 90.75 92 THR A O 1
ATOM 721 N N . LEU A 1 93 ? -0.961 -4.664 2.118 1.00 88.19 93 LEU A N 1
ATOM 722 C CA . LEU A 1 93 ? -0.081 -4.150 1.063 1.00 88.19 93 LEU A CA 1
ATOM 723 C C . LEU A 1 93 ? 1.194 -4.986 0.895 1.00 88.19 93 LEU A C 1
ATOM 725 O O . LEU A 1 93 ? 1.641 -5.182 -0.231 1.00 88.19 93 LEU A O 1
ATOM 729 N N . ASP A 1 94 ? 1.773 -5.492 1.984 1.00 89.38 94 ASP A N 1
ATOM 730 C CA . ASP A 1 94 ? 2.929 -6.390 1.933 1.00 89.38 94 ASP A CA 1
ATOM 731 C C . ASP A 1 94 ? 2.562 -7.746 1.298 1.00 89.38 94 ASP A C 1
ATOM 733 O O . ASP A 1 94 ? 3.334 -8.276 0.504 1.00 89.38 94 ASP A O 1
ATOM 737 N N . GLU A 1 95 ? 1.367 -8.279 1.564 1.00 88.00 95 GLU A N 1
ATOM 738 C CA . GLU A 1 95 ? 0.847 -9.483 0.897 1.00 88.00 95 GLU A CA 1
ATOM 739 C C . GLU A 1 95 ? 0.647 -9.252 -0.607 1.00 88.00 95 GLU A C 1
ATOM 741 O O . GLU A 1 95 ? 1.049 -10.080 -1.418 1.00 88.00 95 GLU A O 1
ATOM 746 N N . LEU A 1 96 ? 0.117 -8.088 -0.992 1.00 83.00 96 LEU A N 1
ATOM 747 C CA . LEU A 1 96 ? -0.010 -7.668 -2.392 1.00 83.00 96 LEU A CA 1
ATOM 748 C C . LEU A 1 96 ? 1.336 -7.528 -3.117 1.00 83.00 96 LEU A C 1
ATOM 750 O O . LEU A 1 96 ? 1.390 -7.668 -4.335 1.00 83.00 96 LEU A O 1
ATOM 754 N N . LYS A 1 97 ? 2.421 -7.225 -2.396 1.00 79.62 97 LYS A N 1
ATOM 755 C CA . LYS A 1 97 ? 3.779 -7.214 -2.965 1.00 79.62 97 LYS A CA 1
ATOM 756 C C . LYS A 1 97 ? 4.342 -8.609 -3.203 1.00 79.62 97 LYS A C 1
ATOM 758 O O . LYS A 1 97 ? 5.276 -8.738 -3.992 1.00 79.62 97 LYS A O 1
ATOM 763 N N . ALA A 1 98 ? 3.863 -9.594 -2.450 1.00 78.06 98 ALA A N 1
ATOM 764 C CA . ALA A 1 98 ? 4.361 -10.962 -2.479 1.00 78.06 98 ALA A CA 1
ATOM 765 C C . ALA A 1 98 ? 3.645 -11.846 -3.519 1.00 78.06 98 ALA A C 1
ATOM 767 O O . ALA A 1 98 ? 4.104 -12.962 -3.761 1.00 78.06 98 ALA A O 1
ATOM 768 N N . GLU A 1 99 ? 2.549 -11.354 -4.102 1.00 68.31 99 GLU A N 1
ATOM 769 C CA . GLU A 1 99 ? 1.764 -11.982 -5.179 1.00 68.31 99 GLU A CA 1
ATOM 770 C C . GLU A 1 99 ? 2.382 -11.733 -6.570 1.00 68.31 99 GLU A C 1
ATOM 772 O O . GLU A 1 99 ? 2.455 -12.703 -7.359 1.00 68.31 99 GLU A O 1
#

Nearest PDB structures (foldseek):
  9g6k-assembly1_Lf  TM=4.253E-01  e=4.243E-01  Toxoplasma gondii
  2xul-assembly2_D  TM=4.187E-01  e=3.720E-01  Synechococcus elongatus PCC 7942 = FACHB-805
  6yc7-assembly1_B  TM=4.160E-01  e=7.178E-01  Corynebacterium glutamicum
  5nrg-assembly1_D  TM=4.434E-01  e=4.830E+00  Staphylococcus aureus subsp. aureus NCTC 8325
  5v93-assembly1_F  TM=4.376E-01  e=3.966E+00  Mycobacterium tuberculosis

Secondary structure (DSSP, 8-state):
------PPPP--------EEEEEE-TTS-HHHHHHHHSTTHHHHHHHHHHS-EEEEESB---GGGTTT--SPB-EEEEEESSHHHHHHHHHHHHHHHH-

Sequence (99 aa):
TTTEPAKKPAVEEIQSQHFEMEYEINDLPLNVRTHILLRGVVENRVTSASGASVRTEGSYVVPQNKKYSKQKPLCVFIEGTCEESISLAKKTLDELKAE

pLDDT: mean 80.29, std 15.17, range [37.84, 93.12]

Organism: NCBI:txid320908

Mean predicted aligned error: 9.82 Å

Foldseek 3Di:
DDDDDDDDDDDPPPPLQKDKDKAACLPADPVLVVQCPPPPRLQVQLCVFQVKGKDWDWDRDDPVCPVPDPTDHIIMMIMDSDPRSVVRSVVSSVVSSVD